Protein AF-A0AAE9ZEH0-F1 (afdb_monomer_lite)

Structure (mmCIF, N/CA/C/O backbone):
data_AF-A0AAE9ZEH0-F1
#
_entry.id   AF-A0AAE9ZEH0-F1
#
loop_
_atom_site.group_PDB
_atom_site.id
_atom_site.type_symbol
_atom_site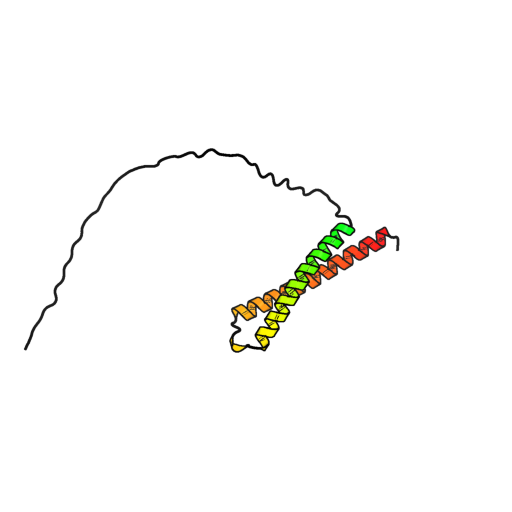.label_atom_id
_atom_site.label_alt_id
_atom_site.label_comp_id
_atom_site.label_asym_id
_atom_site.label_entity_id
_atom_site.label_seq_id
_atom_site.pdbx_PDB_ins_code
_atom_site.Cartn_x
_atom_site.Cartn_y
_atom_site.Cartn_z
_atom_site.occupancy
_atom_site.B_iso_or_equiv
_atom_site.auth_seq_id
_atom_site.auth_comp_id
_atom_site.auth_asym_id
_atom_site.auth_atom_id
_atom_site.pdbx_PDB_model_num
ATOM 1 N N . MET A 1 1 ? 30.601 33.743 -71.591 1.00 49.69 1 MET A N 1
ATOM 2 C CA . MET A 1 1 ? 30.022 35.067 -71.300 1.00 49.69 1 MET A CA 1
ATOM 3 C C . MET A 1 1 ? 28.520 34.891 -71.263 1.00 49.69 1 MET A C 1
ATOM 5 O O . MET A 1 1 ? 27.966 34.546 -72.295 1.00 49.69 1 MET A O 1
ATOM 9 N N . SER A 1 2 ? 27.928 35.060 -70.084 1.00 52.84 2 SER A N 1
ATOM 10 C CA . SER A 1 2 ? 26.494 35.261 -69.839 1.00 52.84 2 SER A CA 1
ATOM 11 C C . SER A 1 2 ? 26.410 36.121 -68.577 1.00 52.84 2 SER A C 1
ATOM 13 O O . SER A 1 2 ? 27.285 36.003 -67.717 1.00 52.84 2 SER A O 1
ATOM 15 N N . GLU A 1 3 ? 25.439 37.023 -68.502 1.00 53.56 3 GLU A N 1
ATOM 16 C CA . GLU A 1 3 ? 25.495 38.184 -67.603 1.00 53.56 3 GLU A CA 1
ATOM 17 C C . GLU A 1 3 ? 24.408 38.156 -66.509 1.00 53.56 3 GLU A C 1
ATOM 19 O O . GLU A 1 3 ? 23.745 37.145 -66.287 1.00 53.56 3 GLU A O 1
ATOM 24 N N . HIS A 1 4 ? 24.292 39.273 -65.785 1.00 49.81 4 HIS A N 1
ATOM 25 C CA . HIS A 1 4 ? 23.219 39.631 -64.846 1.00 49.81 4 HIS A CA 1
ATOM 26 C C . HIS A 1 4 ? 21.796 39.459 -65.450 1.00 49.81 4 HIS A C 1
ATOM 28 O O . HIS A 1 4 ? 21.651 39.337 -66.662 1.00 49.81 4 HIS A O 1
ATOM 34 N N . ASN A 1 5 ? 20.689 39.462 -64.692 1.00 54.69 5 ASN A N 1
ATOM 35 C CA . ASN A 1 5 ? 20.393 40.139 -63.413 1.00 54.69 5 ASN A CA 1
ATOM 36 C C . ASN A 1 5 ? 19.261 39.399 -62.635 1.00 54.69 5 ASN A C 1
ATOM 38 O O . ASN A 1 5 ? 18.647 38.500 -63.210 1.00 54.69 5 ASN A O 1
ATOM 42 N N . PRO A 1 6 ? 18.930 39.763 -61.376 1.00 62.44 6 PRO A N 1
ATOM 43 C CA . PRO A 1 6 ? 17.749 39.258 -60.666 1.00 62.44 6 PRO A CA 1
ATOM 44 C C . PRO A 1 6 ? 16.491 40.118 -60.921 1.00 62.44 6 PRO A C 1
ATOM 46 O O . PRO A 1 6 ? 16.609 41.288 -61.289 1.00 62.44 6 PRO A O 1
ATOM 49 N N . SER A 1 7 ? 15.302 39.569 -60.632 1.00 52.09 7 SER A N 1
ATOM 50 C CA . SER A 1 7 ? 14.017 40.297 -60.637 1.00 52.09 7 SER A CA 1
ATOM 51 C C . SER A 1 7 ? 13.370 40.351 -59.242 1.00 52.09 7 SER A C 1
ATOM 53 O O . SER A 1 7 ? 13.323 39.319 -58.570 1.00 52.09 7 SER A O 1
ATOM 55 N N . PRO A 1 8 ? 12.842 41.517 -58.821 1.00 64.19 8 PRO A N 1
ATOM 56 C CA . PRO A 1 8 ? 11.928 41.677 -57.688 1.00 64.19 8 PRO A CA 1
ATOM 57 C C . PRO A 1 8 ? 10.494 42.060 -58.123 1.00 64.19 8 PRO A C 1
ATOM 59 O O . PRO A 1 8 ? 10.331 42.762 -59.111 1.00 64.19 8 PRO A O 1
ATOM 62 N N . GLU A 1 9 ? 9.490 41.693 -57.322 1.00 49.34 9 GLU A N 1
ATOM 63 C CA . GLU A 1 9 ? 8.081 42.162 -57.309 1.00 49.34 9 GLU A CA 1
ATOM 64 C C . GLU A 1 9 ? 7.490 41.599 -55.983 1.00 49.34 9 GLU A C 1
ATOM 66 O O . GLU A 1 9 ? 7.746 40.430 -55.696 1.00 49.34 9 GLU A O 1
ATOM 71 N N . ASN A 1 10 ? 6.896 42.289 -54.991 1.00 44.78 10 ASN A N 1
ATOM 72 C CA . ASN A 1 10 ? 6.164 43.560 -54.782 1.00 44.78 10 ASN A CA 1
ATOM 73 C C . ASN A 1 10 ? 4.611 43.433 -54.760 1.00 44.78 10 ASN A C 1
ATOM 75 O O . ASN A 1 10 ? 4.077 42.389 -55.106 1.00 44.78 10 ASN A O 1
ATOM 79 N N . GLU A 1 11 ? 3.934 44.483 -54.252 1.00 43.47 11 GLU A N 1
ATOM 80 C CA . GLU A 1 11 ? 2.489 44.570 -53.887 1.00 43.47 11 GLU A CA 1
ATOM 81 C C . GLU A 1 11 ? 2.090 43.725 -52.635 1.00 43.47 11 GLU A C 1
ATOM 83 O O . GLU A 1 11 ? 2.562 42.607 -52.466 1.00 43.47 11 GLU A O 1
ATOM 88 N N . ALA A 1 12 ? 1.378 44.179 -51.581 1.00 46.00 12 ALA A N 1
ATOM 89 C CA . ALA A 1 12 ? 0.349 45.220 -51.336 1.00 46.00 12 ALA A CA 1
ATOM 90 C C . ALA A 1 12 ? -1.042 44.853 -51.915 1.00 46.00 12 ALA A C 1
ATOM 92 O O . ALA A 1 12 ? -1.132 44.469 -53.067 1.00 46.00 12 ALA A O 1
ATOM 93 N N . THR A 1 13 ? -2.183 44.926 -51.208 1.00 41.38 13 THR A N 1
ATOM 94 C CA . THR A 1 13 ? -2.821 46.122 -50.602 1.00 41.38 13 THR A CA 1
ATOM 95 C C . THR A 1 13 ? -4.102 45.723 -49.813 1.00 41.38 13 THR A C 1
ATOM 97 O O . THR A 1 13 ? -4.693 44.698 -50.135 1.00 41.38 13 THR A O 1
ATOM 100 N N . GLY A 1 14 ? -4.586 46.559 -48.872 1.00 43.91 14 GLY A N 1
ATOM 101 C CA . GLY A 1 14 ? -5.924 46.466 -48.225 1.00 43.91 14 GLY A CA 1
ATOM 102 C C . GLY A 1 14 ? -5.920 45.720 -46.878 1.00 43.91 14 GLY A C 1
ATOM 103 O O . GLY A 1 14 ? -5.439 44.597 -46.819 1.00 43.91 14 GLY A O 1
ATOM 104 N N . ASP A 1 15 ? -6.335 46.241 -45.714 1.00 37.25 15 ASP A N 1
ATOM 105 C CA . ASP A 1 15 ? -7.124 47.423 -45.287 1.00 37.25 15 ASP A CA 1
ATOM 106 C C . ASP A 1 15 ? -8.666 47.316 -45.385 1.00 37.25 15 ASP A C 1
ATOM 108 O O . ASP A 1 15 ? -9.194 47.367 -46.486 1.00 37.25 15 ASP A O 1
ATOM 112 N N . LYS A 1 16 ? -9.319 47.257 -44.199 1.00 45.34 16 LYS A N 1
ATOM 113 C CA . LYS A 1 16 ? -10.711 47.634 -43.801 1.00 45.34 16 LYS A CA 1
ATOM 114 C C . LYS A 1 16 ? -11.924 47.114 -44.624 1.00 45.34 16 LYS A C 1
ATOM 116 O O . LYS A 1 16 ? -11.903 47.132 -45.844 1.00 45.34 16 LYS A O 1
ATOM 121 N N . THR A 1 17 ? -13.067 46.720 -44.040 1.00 39.03 17 THR A N 1
ATOM 122 C CA . THR A 1 17 ? -13.501 46.561 -42.621 1.00 39.03 17 THR A CA 1
ATOM 123 C C . THR A 1 17 ? -14.468 45.332 -42.517 1.00 39.03 17 THR A C 1
ATOM 125 O O . THR A 1 17 ? -14.092 44.321 -43.101 1.00 39.03 17 THR A O 1
ATOM 128 N N . ASP A 1 18 ? -15.636 45.195 -41.854 1.00 36.75 18 ASP A N 1
ATOM 129 C CA . ASP A 1 18 ? -16.553 46.068 -41.081 1.00 36.75 18 ASP A CA 1
ATOM 130 C C . ASP A 1 18 ? -17.495 45.275 -40.134 1.00 36.75 18 ASP A C 1
ATOM 132 O O . ASP A 1 18 ? -17.389 44.054 -40.029 1.00 36.75 18 ASP A O 1
ATOM 136 N N . GLU A 1 19 ? -18.370 45.974 -39.401 1.00 48.00 19 GLU A N 1
ATOM 137 C CA . GLU A 1 19 ? -19.285 45.438 -38.369 1.00 48.00 19 GLU A CA 1
ATOM 138 C C . GLU A 1 19 ? -20.317 44.388 -38.854 1.00 48.00 19 GLU A C 1
ATOM 140 O O . GLU A 1 19 ? -20.996 44.603 -39.856 1.00 48.00 19 GLU A O 1
ATOM 145 N N . THR A 1 20 ? -20.515 43.302 -38.082 1.00 43.75 20 THR A N 1
ATOM 146 C CA . THR A 1 20 ? -21.794 42.624 -37.687 1.00 43.75 20 THR A CA 1
ATOM 147 C C . THR A 1 20 ? -21.505 41.201 -37.162 1.00 43.75 20 THR A C 1
ATOM 149 O O . THR A 1 20 ? -20.553 40.571 -37.603 1.00 43.75 20 THR A O 1
ATOM 152 N N . SER A 1 21 ? -22.252 40.596 -36.229 1.00 42.72 21 SER A N 1
ATOM 153 C CA . SER A 1 21 ? -23.301 41.075 -35.310 1.00 42.72 21 SER A CA 1
ATOM 154 C C . SER A 1 21 ? -23.250 40.225 -34.025 1.00 42.72 21 SER A C 1
ATOM 156 O O . SER A 1 21 ? -22.906 39.045 -34.090 1.00 42.72 21 SER A O 1
ATOM 158 N N . CYS A 1 22 ? -23.623 40.779 -32.867 1.00 39.38 22 CYS A N 1
ATOM 159 C CA . CYS A 1 22 ? -23.796 39.993 -31.639 1.00 39.38 22 CYS A CA 1
ATOM 160 C C . CYS A 1 22 ? -25.193 39.356 -31.609 1.00 39.38 22 CYS A C 1
ATOM 162 O O . CYS A 1 22 ? -26.131 39.957 -31.084 1.00 39.38 22 CYS A O 1
ATOM 164 N N . GLU A 1 23 ? -25.343 38.143 -32.145 1.00 42.09 23 GLU A N 1
ATOM 165 C CA . GLU A 1 23 ? -26.590 37.385 -31.989 1.00 42.09 23 GLU A CA 1
ATOM 166 C C . GLU A 1 23 ? -26.655 36.701 -30.617 1.00 42.09 23 GLU A C 1
ATOM 168 O O . GLU A 1 23 ? -26.019 35.684 -30.346 1.00 42.09 23 GLU A O 1
ATOM 173 N N . HIS A 1 24 ? -27.444 37.316 -29.741 1.00 43.78 24 HIS A N 1
ATOM 174 C CA . HIS A 1 24 ? -27.856 36.796 -28.446 1.00 43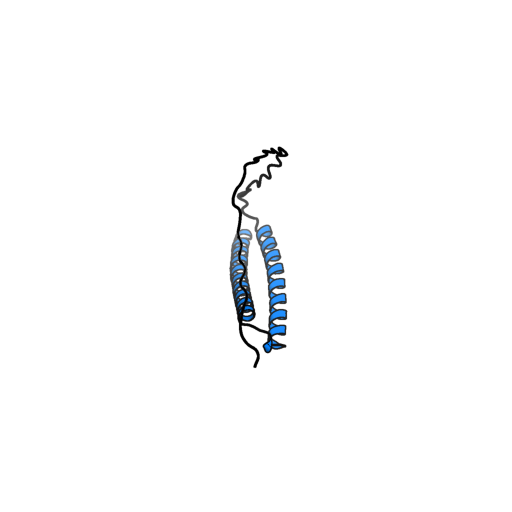.78 24 HIS A CA 1
ATOM 175 C C . HIS A 1 24 ? -28.849 35.641 -28.642 1.00 43.78 24 HIS A C 1
ATOM 177 O O . HIS A 1 24 ? -29.978 35.869 -29.076 1.00 43.78 24 HIS A O 1
ATOM 183 N N . MET A 1 25 ? -28.449 34.415 -28.300 1.00 44.25 25 MET A N 1
ATOM 184 C CA . MET A 1 25 ? -29.376 33.298 -28.111 1.00 44.25 25 MET A CA 1
ATOM 185 C C . MET A 1 25 ? -29.318 32.819 -26.664 1.00 44.25 25 MET A C 1
ATOM 187 O O . MET A 1 25 ? -28.400 32.104 -26.265 1.00 44.25 25 MET A O 1
ATOM 191 N N . GLU A 1 26 ? -30.329 33.210 -25.892 1.00 50.47 26 GLU A N 1
ATOM 192 C CA . GLU A 1 26 ? -30.694 32.524 -24.655 1.00 50.47 26 GLU A CA 1
ATOM 193 C C . GLU A 1 26 ? -31.079 31.077 -24.981 1.00 50.47 26 GLU A C 1
ATOM 195 O O . GLU A 1 26 ? -31.889 30.830 -25.878 1.00 50.47 26 GLU A O 1
ATOM 200 N N . LEU A 1 27 ? -30.531 30.119 -24.232 1.00 45.56 27 LEU A N 1
ATOM 201 C CA . LEU A 1 27 ? -31.008 28.738 -24.240 1.00 45.56 27 LEU A CA 1
ATOM 202 C C . LEU A 1 27 ? -31.336 28.300 -22.809 1.00 45.56 27 LEU A C 1
ATOM 204 O O . LEU A 1 27 ? -30.587 27.581 -22.153 1.00 45.56 27 LEU A O 1
ATOM 208 N N . GLU A 1 28 ? -32.479 28.787 -22.332 1.00 52.06 28 GLU A N 1
ATOM 209 C CA . GLU A 1 28 ? -33.108 28.400 -21.068 1.00 52.06 28 GLU A CA 1
ATOM 210 C C . GLU A 1 28 ? -33.587 26.935 -21.122 1.00 52.06 28 GLU A C 1
ATOM 212 O O . GLU A 1 28 ? -34.647 26.656 -21.682 1.00 52.06 28 GLU A O 1
ATOM 217 N N . ALA A 1 29 ? -32.812 26.000 -20.556 1.00 43.66 29 ALA A N 1
ATOM 218 C CA . ALA A 1 29 ? -33.253 24.676 -20.082 1.00 43.66 29 ALA A CA 1
ATOM 219 C C . ALA A 1 29 ? -32.063 23.896 -19.478 1.00 43.66 29 ALA A C 1
ATOM 221 O O . ALA A 1 29 ? -31.031 23.773 -20.128 1.00 43.66 29 ALA A O 1
ATOM 222 N N . SER A 1 30 ? -32.145 23.269 -18.302 1.00 48.22 30 SER A N 1
ATOM 223 C CA . SER A 1 30 ? -33.147 23.355 -17.225 1.00 48.22 30 SER A CA 1
ATOM 224 C C . SER A 1 30 ? -32.452 23.121 -15.879 1.00 48.22 30 SER A C 1
ATOM 226 O O . SER A 1 30 ? -31.373 22.533 -15.835 1.00 48.22 30 SER A O 1
ATOM 228 N N . THR A 1 31 ? -33.090 23.538 -14.787 1.00 52.59 31 THR A N 1
ATOM 229 C CA . THR A 1 31 ? -32.688 23.196 -13.417 1.00 52.59 31 THR A CA 1
ATOM 230 C C . THR A 1 31 ? -32.802 21.691 -13.168 1.00 52.59 31 THR A C 1
ATOM 232 O O . THR A 1 31 ? -33.902 21.173 -12.969 1.00 52.59 31 THR A O 1
ATOM 235 N N . GLU A 1 32 ? -31.666 21.005 -13.120 1.00 51.50 32 GLU A N 1
ATOM 236 C CA . GLU A 1 32 ? -31.460 19.935 -12.147 1.00 51.50 32 GLU A CA 1
ATOM 237 C C . GLU A 1 32 ? -30.404 20.448 -11.171 1.00 51.50 32 GLU A C 1
ATOM 239 O O . GLU A 1 32 ? -29.201 20.389 -11.436 1.00 51.50 32 GLU A O 1
ATOM 244 N N . ASP A 1 33 ? -30.872 21.035 -10.069 1.00 42.66 33 ASP A N 1
ATOM 245 C CA . ASP A 1 33 ? -30.030 21.391 -8.937 1.00 42.66 33 ASP A CA 1
ATOM 246 C C . ASP A 1 33 ? -29.449 20.095 -8.367 1.00 42.66 33 ASP A C 1
ATOM 248 O O . ASP A 1 33 ? -30.100 19.376 -7.609 1.00 42.66 33 ASP A O 1
ATOM 252 N N . PHE A 1 34 ? -28.220 19.763 -8.773 1.00 44.09 34 PHE A N 1
ATOM 253 C CA . PHE A 1 34 ? -27.451 18.708 -8.129 1.00 44.09 34 PHE A CA 1
ATOM 254 C C . PHE A 1 34 ? -26.991 19.232 -6.771 1.00 44.09 34 PHE A C 1
ATOM 256 O O . PHE A 1 34 ? -25.847 19.657 -6.593 1.00 44.09 34 PHE A O 1
ATOM 263 N N . GLU A 1 35 ? -27.928 19.228 -5.826 1.00 48.66 35 GLU A N 1
ATOM 264 C CA . GLU A 1 35 ? -27.658 19.328 -4.406 1.00 48.66 35 GLU A CA 1
ATOM 265 C C . GLU A 1 35 ? -26.730 18.164 -4.043 1.00 48.66 35 GLU A C 1
ATOM 267 O O . GLU A 1 35 ? -27.157 17.063 -3.697 1.00 48.66 35 GLU A O 1
ATOM 272 N N . THR A 1 36 ? -25.420 18.421 -4.093 1.00 49.12 36 THR A N 1
ATOM 273 C CA . THR A 1 36 ? -24.518 17.829 -3.112 1.00 49.12 36 THR A CA 1
ATOM 274 C C . THR A 1 36 ? -24.982 18.347 -1.759 1.00 49.12 36 THR A C 1
ATOM 276 O O . THR A 1 36 ? -24.471 19.355 -1.264 1.00 49.12 36 THR A O 1
ATOM 279 N N . GLU A 1 37 ? -25.998 17.686 -1.199 1.00 47.59 37 GLU A N 1
ATOM 280 C CA . GLU A 1 37 ? -26.228 17.686 0.234 1.00 47.59 37 GLU A CA 1
ATOM 281 C C . GLU A 1 37 ? -24.899 17.249 0.846 1.00 47.59 37 GLU A C 1
ATOM 283 O O . GLU A 1 37 ? -24.519 16.078 0.775 1.00 47.59 37 GLU A O 1
ATOM 288 N N . ASP A 1 38 ? -24.149 18.224 1.358 1.00 47.12 38 ASP A N 1
ATOM 289 C CA . ASP A 1 38 ? -22.898 17.995 2.063 1.00 47.12 38 ASP A CA 1
ATOM 290 C C . ASP A 1 38 ? -23.259 17.419 3.430 1.00 47.12 38 ASP A C 1
ATOM 292 O O . ASP A 1 38 ? -23.281 18.097 4.459 1.00 47.12 38 ASP A O 1
ATOM 296 N N . LEU A 1 39 ? -23.667 16.150 3.398 1.00 52.50 39 LEU A N 1
ATOM 297 C CA . LEU A 1 39 ? -23.953 15.329 4.555 1.00 52.50 39 LEU A CA 1
ATOM 298 C C . LEU A 1 39 ? -22.621 14.946 5.209 1.00 52.50 39 LEU A C 1
ATOM 300 O O . LEU A 1 39 ? -22.312 13.765 5.373 1.00 52.50 39 LEU A O 1
ATOM 304 N N . GLU A 1 40 ? -21.902 15.959 5.706 1.00 50.75 40 GLU A N 1
ATOM 305 C CA . GLU A 1 40 ? -21.150 15.870 6.962 1.00 50.75 40 GLU A CA 1
ATOM 306 C C . GLU A 1 40 ? -22.149 15.629 8.113 1.00 50.75 40 GLU A C 1
ATOM 308 O O . GLU A 1 40 ? -22.290 16.399 9.065 1.00 50.75 40 GLU A O 1
ATOM 313 N N . ALA A 1 41 ? -22.893 14.527 8.001 1.00 45.09 41 ALA A N 1
ATOM 314 C CA . ALA A 1 41 ? -23.532 13.897 9.126 1.00 45.09 41 ALA A CA 1
ATOM 315 C C . ALA A 1 41 ? -22.417 13.516 10.099 1.00 45.09 41 ALA A C 1
ATOM 317 O O . ALA A 1 41 ? -21.419 12.908 9.708 1.00 45.09 41 ALA A O 1
ATOM 318 N N . ASP A 1 42 ? -22.615 13.870 11.367 1.00 48.53 42 ASP A N 1
ATOM 319 C CA . ASP A 1 42 ? -21.769 13.510 12.506 1.00 48.53 42 ASP A CA 1
ATOM 320 C C . ASP A 1 42 ? -21.908 12.003 12.810 1.00 48.53 42 ASP A C 1
ATOM 322 O O . ASP A 1 42 ? -22.305 11.578 13.897 1.00 48.53 42 ASP A O 1
ATOM 326 N N . GLU A 1 43 ? -21.659 11.167 11.798 1.00 51.97 43 GLU A N 1
ATOM 327 C CA . GLU A 1 43 ? -21.467 9.742 11.975 1.00 51.97 43 GLU A CA 1
ATOM 328 C C . GLU A 1 43 ? -20.129 9.549 12.684 1.00 51.97 43 GLU A C 1
ATOM 330 O O . GLU A 1 43 ? -19.058 9.532 12.074 1.00 51.97 43 GLU A O 1
ATOM 335 N N . GLU A 1 44 ? -20.209 9.320 13.995 1.00 55.38 44 GLU A N 1
ATOM 336 C CA . GLU A 1 44 ? -19.243 8.500 14.718 1.00 55.38 44 GLU A CA 1
ATOM 337 C C . GLU A 1 44 ? -19.211 7.123 14.029 1.00 55.38 44 GLU A C 1
ATOM 339 O O . GLU A 1 44 ? -19.932 6.196 14.412 1.00 55.38 44 GLU A O 1
ATOM 344 N N . THR A 1 45 ? -18.447 7.025 12.933 1.00 63.66 45 THR A N 1
ATOM 345 C CA . THR A 1 45 ? -18.497 5.890 12.010 1.00 63.66 45 THR A CA 1
ATOM 346 C C . THR A 1 45 ? -18.244 4.624 12.798 1.00 63.66 45 THR A C 1
ATOM 348 O O . THR A 1 45 ? -17.165 4.446 13.365 1.00 63.66 45 THR A O 1
ATOM 351 N N . SER A 1 46 ? -19.260 3.761 12.869 1.00 86.56 46 SER A N 1
ATOM 352 C CA . SER A 1 46 ? -19.191 2.581 13.729 1.00 86.56 46 SER A CA 1
ATOM 353 C C . SER A 1 46 ? -17.926 1.774 13.429 1.00 86.56 46 SER A C 1
ATOM 355 O O . SER A 1 46 ? -17.487 1.707 12.280 1.00 86.56 46 SER A O 1
ATOM 357 N N . LEU A 1 47 ? -17.354 1.127 14.446 1.00 88.94 47 LEU A N 1
ATOM 358 C CA . LEU A 1 47 ? -16.085 0.399 14.328 1.00 88.94 47 LEU A CA 1
ATOM 359 C C . LEU A 1 47 ? -16.055 -0.569 13.122 1.00 88.94 47 LEU A C 1
ATOM 361 O O . LEU A 1 47 ? -15.020 -0.744 12.483 1.00 88.94 47 LEU A O 1
ATOM 365 N N . GLY A 1 48 ? -17.206 -1.156 12.769 1.00 89.62 48 GLY A N 1
ATOM 366 C CA . GLY A 1 48 ? -17.370 -1.992 11.578 1.00 89.62 48 GLY A CA 1
ATOM 367 C C . GLY A 1 48 ? -17.260 -1.239 10.244 1.00 89.62 48 GLY A C 1
ATOM 368 O O . GLY A 1 48 ? -16.671 -1.775 9.311 1.00 89.62 48 GLY A O 1
ATOM 369 N N . HIS A 1 49 ? -17.765 -0.006 10.143 1.00 92.31 49 HIS A N 1
ATOM 370 C CA . HIS A 1 49 ? -17.627 0.831 8.943 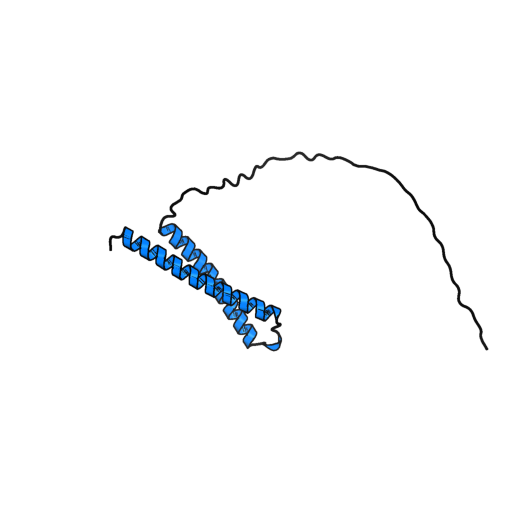1.00 92.31 49 HIS A CA 1
ATOM 371 C C . HIS A 1 49 ? -16.166 1.233 8.699 1.00 92.31 49 HIS A C 1
ATOM 373 O O . HIS A 1 49 ? -15.668 1.105 7.582 1.00 92.31 49 HIS A O 1
ATOM 379 N N . GLU A 1 50 ? -15.439 1.617 9.753 1.00 93.62 50 GLU A N 1
ATOM 380 C CA . GLU A 1 50 ? -14.000 1.902 9.646 1.00 93.62 50 GLU A CA 1
ATOM 381 C C . GLU A 1 50 ? -13.190 0.674 9.221 1.00 93.62 50 GLU A C 1
ATOM 383 O O . GLU A 1 50 ? -12.264 0.801 8.421 1.00 93.62 50 GLU A O 1
ATOM 388 N N . VAL A 1 51 ? -13.548 -0.519 9.711 1.00 94.94 51 VAL A N 1
ATOM 389 C CA . VAL A 1 51 ? -12.929 -1.784 9.281 1.00 94.94 51 VAL A CA 1
ATOM 390 C C . VAL A 1 51 ? -13.242 -2.101 7.815 1.00 94.94 51 VAL A C 1
ATOM 392 O O . VAL A 1 51 ? -12.342 -2.546 7.106 1.00 94.94 51 VAL A O 1
ATOM 395 N N . LEU A 1 52 ? -14.460 -1.839 7.329 1.00 95.69 52 LEU A N 1
ATOM 396 C CA . LEU A 1 52 ? -14.804 -2.015 5.911 1.00 95.69 52 LEU A CA 1
ATOM 397 C C . LEU A 1 52 ? -13.983 -1.074 5.016 1.00 95.69 52 LEU A C 1
ATOM 399 O O . LEU A 1 52 ? -13.274 -1.550 4.133 1.00 95.69 52 LEU A O 1
ATOM 403 N N . HIS A 1 53 ? -13.962 0.229 5.313 1.00 95.38 53 HIS A N 1
ATOM 404 C CA . HIS A 1 53 ? -13.163 1.197 4.550 1.00 95.38 53 HIS A CA 1
ATOM 405 C C . HIS A 1 53 ? -11.652 0.888 4.623 1.00 95.38 53 HIS A C 1
ATOM 407 O O . HIS A 1 53 ? -10.917 1.101 3.657 1.00 95.38 53 HIS A O 1
ATOM 413 N N . LEU A 1 54 ? -11.161 0.356 5.749 1.00 96.69 54 LEU A N 1
ATOM 414 C CA . LEU A 1 54 ? -9.783 -0.127 5.874 1.00 96.69 54 LEU A CA 1
ATOM 415 C C . LEU A 1 54 ? -9.505 -1.325 4.947 1.00 96.69 54 LEU A C 1
ATOM 417 O O . LEU A 1 54 ? -8.426 -1.398 4.360 1.00 96.69 54 LEU A O 1
ATOM 421 N N . CYS A 1 55 ? -10.457 -2.252 4.799 1.00 97.12 55 CYS A N 1
ATOM 422 C CA . CYS A 1 55 ? -10.352 -3.376 3.867 1.00 97.12 55 CYS A CA 1
ATOM 423 C C . CYS A 1 55 ? -10.373 -2.922 2.399 1.00 97.12 55 CYS A C 1
ATOM 425 O O . CYS A 1 55 ? -9.553 -3.409 1.620 1.00 97.12 55 CYS A O 1
ATOM 427 N N . ASP A 1 56 ? -11.238 -1.975 2.035 1.00 97.38 56 ASP A N 1
ATOM 428 C CA . ASP A 1 56 ? -11.319 -1.436 0.669 1.00 97.38 56 ASP A CA 1
ATOM 429 C C . ASP A 1 56 ? -10.044 -0.660 0.288 1.00 97.38 56 ASP A C 1
ATOM 431 O O . ASP A 1 56 ? -9.481 -0.851 -0.796 1.00 97.38 56 ASP A O 1
ATOM 435 N N . ASP A 1 57 ? -9.507 0.143 1.214 1.00 97.31 57 ASP A N 1
ATOM 436 C CA . ASP A 1 57 ? -8.194 0.776 1.053 1.00 97.31 57 ASP A CA 1
ATOM 437 C C . ASP A 1 57 ? -7.074 -0.258 0.892 1.00 97.31 57 ASP A C 1
ATOM 439 O O . ASP A 1 57 ? -6.192 -0.089 0.046 1.00 97.31 57 ASP A O 1
ATOM 443 N N . PHE A 1 58 ? -7.091 -1.326 1.696 1.00 97.81 58 PHE A N 1
ATOM 444 C CA . PHE A 1 58 ? -6.071 -2.372 1.657 1.00 97.81 58 PHE A CA 1
ATOM 445 C C . PHE A 1 58 ? -6.117 -3.188 0.356 1.00 97.81 58 PHE A C 1
ATOM 447 O O . PHE A 1 58 ? -5.064 -3.582 -0.155 1.00 97.81 58 PHE A O 1
ATOM 454 N N . ALA A 1 59 ? -7.304 -3.397 -0.221 1.00 97.75 59 ALA A N 1
ATOM 455 C CA . ALA A 1 59 ? -7.458 -4.000 -1.543 1.00 97.75 59 ALA A CA 1
ATOM 456 C C . ALA A 1 59 ? -6.785 -3.132 -2.620 1.00 97.75 59 ALA A C 1
ATOM 458 O O . ALA A 1 59 ? -5.872 -3.603 -3.300 1.00 97.75 59 ALA A O 1
ATOM 459 N N . ARG A 1 60 ? -7.119 -1.834 -2.682 1.00 96.81 60 ARG A N 1
ATOM 460 C CA . ARG A 1 60 ? -6.472 -0.866 -3.591 1.00 96.81 60 ARG A CA 1
ATOM 461 C C . ARG A 1 60 ? -4.950 -0.818 -3.412 1.00 96.81 60 ARG A C 1
ATOM 463 O O . ARG A 1 60 ? -4.207 -0.848 -4.388 1.00 96.81 60 ARG A O 1
ATOM 470 N N . PHE A 1 61 ? -4.474 -0.774 -2.170 1.00 97.50 61 PHE A N 1
ATOM 471 C CA . PHE A 1 61 ? -3.043 -0.801 -1.857 1.00 97.50 61 PHE A CA 1
ATOM 472 C C . PHE A 1 61 ? -2.356 -2.090 -2.342 1.00 97.50 61 PHE A C 1
ATOM 474 O O . PHE A 1 61 ? -1.201 -2.048 -2.770 1.00 97.50 61 PHE A O 1
ATOM 481 N N . SER A 1 62 ? -3.056 -3.226 -2.310 1.00 97.50 62 SER A N 1
ATOM 482 C CA . SER A 1 62 ? -2.539 -4.507 -2.805 1.00 97.50 62 SER A CA 1
ATOM 483 C C . SER A 1 62 ? -2.373 -4.506 -4.330 1.00 97.50 62 SER A C 1
ATOM 485 O O . SER A 1 62 ? -1.348 -4.982 -4.822 1.00 97.50 62 SER A O 1
ATOM 487 N N . ASP A 1 63 ? -3.309 -3.901 -5.068 1.00 97.31 63 ASP A N 1
ATOM 488 C CA . ASP A 1 63 ? -3.199 -3.711 -6.522 1.00 97.31 63 ASP A CA 1
ATOM 489 C C . ASP A 1 63 ? -2.051 -2.750 -6.887 1.00 97.31 63 ASP A C 1
ATOM 491 O O . ASP A 1 63 ? -1.254 -3.032 -7.786 1.00 97.31 63 ASP A O 1
ATOM 495 N N . GLU A 1 64 ? -1.899 -1.644 -6.148 1.00 95.56 64 GLU A N 1
ATOM 496 C CA . GLU A 1 64 ? -0.778 -0.705 -6.319 1.00 95.56 64 GLU A CA 1
ATOM 497 C C . GLU A 1 64 ? 0.585 -1.368 -6.022 1.00 95.56 64 GLU A C 1
ATOM 499 O O . GLU A 1 64 ? 1.572 -1.103 -6.718 1.00 95.56 64 GLU A O 1
ATOM 504 N N . CYS A 1 65 ? 0.645 -2.277 -5.040 1.00 96.81 65 CYS A N 1
ATOM 505 C CA . CYS A 1 65 ? 1.823 -3.106 -4.773 1.00 96.81 65 CYS A CA 1
ATOM 506 C C . CYS A 1 65 ? 2.123 -4.078 -5.922 1.00 96.81 65 CYS A C 1
ATOM 508 O O . CYS A 1 65 ? 3.277 -4.173 -6.343 1.00 96.81 65 CYS A O 1
ATOM 510 N N . ALA A 1 66 ? 1.110 -4.779 -6.444 1.00 97.06 66 ALA A N 1
ATOM 511 C CA . ALA A 1 66 ? 1.273 -5.727 -7.546 1.00 97.06 66 ALA A CA 1
ATOM 512 C C . ALA A 1 66 ? 1.809 -5.032 -8.810 1.00 97.06 66 ALA A C 1
ATOM 514 O O . ALA A 1 66 ? 2.829 -5.453 -9.359 1.00 97.06 66 ALA A O 1
ATOM 515 N N . PHE A 1 67 ? 1.206 -3.900 -9.190 1.00 94.62 67 PHE A N 1
ATOM 516 C CA . PHE A 1 67 ? 1.686 -3.059 -10.290 1.00 94.62 67 PHE A CA 1
ATOM 517 C C . PHE A 1 67 ? 3.154 -2.641 -10.110 1.00 94.62 67 PHE A C 1
ATOM 519 O O . PHE A 1 67 ? 3.937 -2.690 -11.061 1.00 94.62 67 PHE A O 1
ATOM 526 N N . LEU A 1 68 ? 3.557 -2.238 -8.898 1.00 94.56 68 LEU A N 1
ATOM 527 C CA . LEU A 1 68 ? 4.933 -1.808 -8.658 1.00 94.56 68 LEU A CA 1
ATOM 528 C C . LEU A 1 68 ? 5.930 -2.982 -8.669 1.00 94.56 68 LEU A C 1
ATOM 530 O O . LEU A 1 68 ? 7.068 -2.803 -9.109 1.00 94.56 68 LEU A O 1
ATOM 534 N N . CYS A 1 69 ? 5.518 -4.183 -8.252 1.00 95.44 69 CYS A N 1
ATOM 535 C CA . CYS A 1 69 ? 6.316 -5.401 -8.414 1.00 95.44 69 CYS A CA 1
ATOM 536 C C . CYS A 1 69 ? 6.576 -5.720 -9.894 1.00 95.44 69 CYS A C 1
ATOM 538 O O . CYS A 1 69 ? 7.734 -5.933 -10.263 1.00 95.44 69 CYS A O 1
ATOM 540 N N . ASP A 1 70 ? 5.547 -5.679 -10.744 1.00 94.88 70 ASP A N 1
ATOM 541 C CA . ASP A 1 70 ? 5.692 -5.887 -12.192 1.00 94.88 70 ASP A CA 1
ATOM 542 C C . ASP A 1 70 ? 6.571 -4.803 -12.834 1.00 94.88 70 ASP A C 1
ATOM 544 O O . ASP A 1 70 ? 7.470 -5.098 -13.628 1.00 94.88 70 ASP A O 1
ATOM 548 N N . ALA A 1 71 ? 6.389 -3.541 -12.434 1.00 92.00 71 ALA A N 1
ATOM 549 C CA . ALA A 1 71 ? 7.202 -2.434 -12.924 1.00 92.00 71 ALA A CA 1
ATOM 550 C C . ALA A 1 71 ? 8.687 -2.573 -12.528 1.00 92.00 71 ALA A C 1
ATOM 552 O O . ALA A 1 71 ? 9.568 -2.314 -13.351 1.00 92.00 71 ALA A O 1
ATOM 553 N N . TYR A 1 72 ? 8.998 -3.037 -11.310 1.00 91.50 72 TYR A N 1
ATOM 554 C CA . TYR A 1 72 ? 10.381 -3.337 -10.922 1.00 91.50 72 TYR A CA 1
ATOM 555 C C . TYR A 1 72 ? 10.946 -4.586 -11.619 1.00 91.50 72 TYR A C 1
ATOM 557 O O . TYR A 1 72 ? 12.133 -4.599 -11.953 1.00 91.50 72 TYR A O 1
ATOM 565 N N . ALA A 1 73 ? 10.131 -5.602 -11.913 1.00 93.00 73 ALA A N 1
ATOM 566 C CA . ALA A 1 73 ? 10.559 -6.744 -12.724 1.00 93.00 73 ALA A CA 1
ATOM 567 C C . ALA A 1 73 ? 10.932 -6.318 -14.160 1.00 93.00 73 ALA A C 1
ATOM 569 O O . ALA A 1 73 ? 11.961 -6.755 -14.687 1.00 93.00 73 ALA A O 1
ATOM 570 N N . ALA A 1 74 ? 10.167 -5.402 -14.763 1.00 90.00 74 ALA A N 1
ATOM 571 C CA . ALA A 1 74 ? 10.491 -4.799 -16.056 1.00 90.00 74 ALA A CA 1
ATOM 572 C C . ALA A 1 74 ? 11.797 -3.977 -16.005 1.00 90.00 74 ALA A C 1
ATOM 574 O O . ALA A 1 74 ? 12.662 -4.156 -16.860 1.00 90.00 74 ALA A O 1
ATOM 575 N N . VAL A 1 75 ? 11.994 -3.152 -14.967 1.00 90.38 75 VAL A N 1
ATOM 576 C CA . VAL A 1 75 ? 13.236 -2.377 -14.734 1.00 90.38 75 VAL A CA 1
ATOM 577 C C . VAL A 1 75 ? 14.478 -3.267 -14.660 1.00 90.38 75 VAL A C 1
ATOM 579 O O . VAL A 1 75 ? 15.522 -2.905 -15.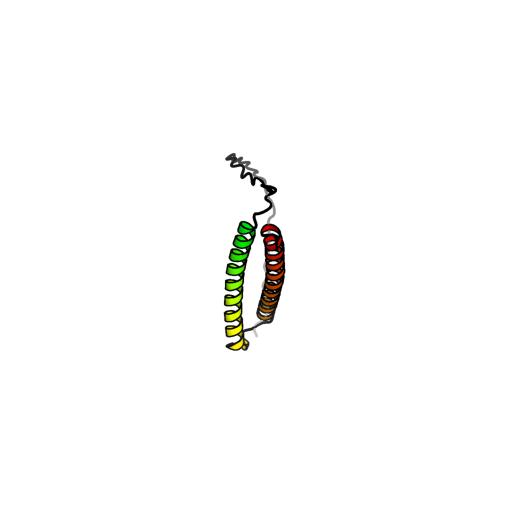198 1.00 90.38 75 VAL A O 1
ATOM 582 N N . VAL A 1 76 ? 14.385 -4.424 -13.998 1.00 89.25 76 VAL A N 1
ATOM 583 C CA . VAL A 1 76 ? 15.500 -5.382 -13.892 1.00 89.25 76 VAL A CA 1
ATOM 584 C C . VAL A 1 76 ? 15.740 -6.126 -15.211 1.00 89.25 76 VAL A C 1
ATOM 586 O O . VAL A 1 76 ? 16.881 -6.473 -15.510 1.00 89.25 76 VAL A O 1
ATOM 589 N N . SER A 1 77 ? 14.691 -6.345 -16.007 1.00 91.62 77 SER A N 1
ATOM 590 C CA . SER A 1 77 ? 14.770 -7.059 -17.289 1.00 91.62 77 SER A CA 1
ATOM 591 C C . SER A 1 77 ? 15.344 -6.191 -18.415 1.00 91.62 77 SER A C 1
ATOM 593 O O . SER A 1 77 ? 16.206 -6.649 -19.163 1.00 91.62 77 SER A O 1
ATOM 595 N N . GLU A 1 78 ? 14.911 -4.930 -18.516 1.00 90.69 78 GLU A N 1
ATOM 596 C CA . GLU A 1 78 ? 15.305 -3.989 -19.578 1.00 90.69 78 GLU A CA 1
ATOM 597 C C . GLU A 1 78 ? 15.770 -2.625 -19.011 1.00 90.69 78 GLU A C 1
ATOM 599 O O . GLU A 1 78 ? 15.195 -1.576 -19.316 1.00 90.69 78 GLU A O 1
ATOM 604 N N . PRO A 1 79 ? 16.853 -2.584 -18.204 1.00 83.69 79 PRO A N 1
ATOM 605 C CA . PRO A 1 79 ? 17.300 -1.362 -17.523 1.00 83.69 79 PRO A CA 1
ATOM 606 C C . PRO A 1 79 ? 17.711 -0.230 -18.479 1.00 83.69 79 PRO A C 1
ATOM 608 O O . PRO A 1 79 ? 17.667 0.939 -18.105 1.00 83.69 79 PRO A O 1
ATOM 611 N N . ALA A 1 80 ? 18.072 -0.551 -19.727 1.00 85.00 80 ALA A N 1
ATOM 612 C CA . ALA A 1 80 ? 18.406 0.431 -20.761 1.00 85.00 80 ALA A CA 1
ATOM 613 C C . ALA A 1 80 ? 17.210 1.301 -21.204 1.00 85.00 80 ALA A C 1
ATOM 615 O O . ALA A 1 80 ? 17.415 2.348 -21.817 1.00 85.00 80 ALA A O 1
ATOM 616 N N . CYS A 1 81 ? 15.976 0.894 -20.891 1.00 77.44 81 CYS A N 1
ATOM 617 C CA . CYS A 1 81 ? 14.750 1.618 -21.236 1.00 77.44 81 CYS A CA 1
ATOM 618 C C . CYS A 1 81 ? 14.254 2.554 -20.114 1.00 77.44 81 CYS A C 1
ATOM 620 O O . CYS A 1 81 ? 13.249 3.246 -20.284 1.00 77.44 81 CYS A O 1
ATOM 622 N N . ILE A 1 82 ? 14.944 2.605 -18.969 1.00 89.00 82 ILE A N 1
ATOM 623 C CA . ILE A 1 82 ? 14.517 3.366 -17.789 1.00 89.00 82 ILE A CA 1
ATOM 624 C C . ILE A 1 82 ? 15.139 4.768 -17.791 1.00 89.00 82 ILE A C 1
ATOM 626 O O . ILE A 1 82 ? 16.239 4.991 -17.290 1.00 89.00 82 ILE A O 1
ATOM 630 N N . GLY A 1 83 ? 14.409 5.735 -18.351 1.00 89.12 83 GLY A N 1
ATOM 631 C CA . GLY A 1 83 ? 14.758 7.157 -18.265 1.00 89.12 83 GLY A CA 1
ATOM 632 C C . GLY A 1 83 ? 14.527 7.760 -16.870 1.00 89.12 83 GLY A C 1
ATOM 633 O O . GLY A 1 83 ? 13.784 7.217 -16.051 1.00 89.12 83 GLY A O 1
ATOM 634 N N . GLU A 1 84 ? 15.115 8.934 -16.619 1.00 91.00 84 GLU A N 1
ATOM 635 C CA . GLU A 1 84 ? 15.053 9.641 -15.324 1.00 91.00 84 GLU A CA 1
ATOM 636 C C . GLU A 1 84 ? 13.617 9.907 -14.843 1.00 91.00 84 GLU A C 1
ATOM 638 O O . GLU A 1 84 ? 13.325 9.781 -13.654 1.00 91.00 84 GLU A O 1
ATOM 643 N N . MET A 1 85 ? 12.695 10.209 -15.764 1.00 90.00 85 MET A N 1
ATOM 644 C CA . MET A 1 85 ? 11.268 10.384 -15.464 1.00 90.00 85 MET A CA 1
ATOM 645 C C . MET A 1 85 ? 10.618 9.086 -14.963 1.00 90.00 85 MET A C 1
ATOM 647 O O . MET A 1 85 ? 9.856 9.115 -13.998 1.00 90.00 85 MET A O 1
ATOM 651 N N . THR A 1 86 ? 10.953 7.942 -15.568 1.00 90.38 86 THR A N 1
ATOM 652 C CA . THR A 1 86 ? 10.457 6.619 -15.156 1.00 90.38 86 THR A CA 1
ATOM 653 C C . THR A 1 86 ? 11.001 6.245 -13.778 1.00 90.38 86 THR A C 1
ATOM 655 O O . THR A 1 86 ? 10.233 5.866 -12.896 1.00 90.38 86 THR A O 1
ATOM 658 N N . ALA A 1 87 ? 12.307 6.429 -13.552 1.00 90.31 87 ALA A N 1
ATOM 659 C CA . ALA A 1 87 ? 12.932 6.203 -12.247 1.00 90.31 87 ALA A CA 1
ATOM 660 C C . ALA A 1 87 ? 12.320 7.100 -11.151 1.00 90.31 87 ALA A C 1
ATOM 662 O O . ALA A 1 87 ? 12.040 6.632 -10.046 1.00 90.31 87 ALA A O 1
ATOM 663 N N . SER A 1 88 ? 12.046 8.367 -11.477 1.00 93.88 88 SER A N 1
ATOM 664 C CA . SER A 1 88 ? 11.399 9.330 -10.575 1.00 93.88 88 SER A CA 1
ATOM 665 C C . SER A 1 88 ? 9.953 8.940 -10.246 1.00 93.88 88 SER A C 1
ATOM 667 O O . SER A 1 88 ? 9.549 9.011 -9.085 1.00 93.88 88 SER A O 1
ATOM 669 N N . GLY A 1 89 ? 9.187 8.465 -11.236 1.00 93.19 89 GLY A N 1
ATOM 670 C CA . GLY A 1 89 ? 7.836 7.932 -11.040 1.00 93.19 89 GLY A CA 1
ATOM 671 C C . GLY A 1 89 ? 7.811 6.721 -10.104 1.00 93.19 89 GLY A C 1
ATOM 672 O O . GLY A 1 89 ? 7.045 6.702 -9.143 1.00 93.19 89 GLY A O 1
ATOM 673 N N . LEU A 1 90 ? 8.705 5.752 -10.318 1.00 92.94 90 LEU A N 1
ATOM 674 C CA . LEU A 1 90 ? 8.849 4.572 -9.456 1.00 92.94 90 LEU A CA 1
ATOM 675 C C . LEU A 1 90 ? 9.260 4.943 -8.023 1.00 92.94 90 LEU A C 1
ATOM 677 O O . LEU A 1 90 ? 8.736 4.378 -7.062 1.00 92.94 90 LEU A O 1
ATOM 681 N N . GLY A 1 91 ? 10.163 5.917 -7.863 1.00 93.62 91 GLY A N 1
ATOM 682 C CA . GLY A 1 91 ? 10.545 6.454 -6.555 1.00 93.62 91 GLY A CA 1
ATOM 683 C C . GLY A 1 91 ? 9.371 7.107 -5.818 1.00 93.62 91 GLY A C 1
ATOM 684 O O . GLY A 1 91 ? 9.179 6.861 -4.625 1.00 93.62 91 GLY A O 1
ATOM 685 N N . LEU A 1 92 ? 8.543 7.878 -6.530 1.00 95.50 92 LEU A N 1
ATOM 686 C CA . LEU A 1 92 ? 7.331 8.487 -5.977 1.00 95.50 92 LEU A CA 1
ATOM 687 C C . LEU A 1 92 ? 6.282 7.435 -5.582 1.00 95.50 92 LEU A C 1
ATOM 689 O O . LEU A 1 92 ? 5.700 7.550 -4.504 1.00 95.50 92 LEU A O 1
ATOM 693 N N . SER A 1 93 ? 6.065 6.398 -6.396 1.00 94.25 93 SER A N 1
ATOM 694 C CA . SER A 1 93 ? 5.151 5.294 -6.061 1.00 94.25 93 SER A CA 1
ATOM 695 C C . SER A 1 93 ? 5.624 4.509 -4.833 1.00 94.25 93 SER A C 1
ATOM 697 O O . SER A 1 93 ? 4.840 4.304 -3.911 1.00 94.25 93 SER A O 1
ATOM 699 N N . SER A 1 94 ? 6.917 4.173 -4.744 1.00 94.69 94 SER A N 1
ATOM 700 C CA . SER A 1 94 ? 7.503 3.569 -3.534 1.00 94.69 94 SER A CA 1
ATOM 701 C C . SER A 1 94 ? 7.323 4.446 -2.286 1.00 94.69 94 SER A C 1
ATOM 703 O O . SER A 1 94 ? 7.030 3.937 -1.203 1.00 94.69 94 SER A O 1
ATOM 705 N N . TYR A 1 95 ? 7.465 5.771 -2.415 1.00 95.94 95 TYR A N 1
ATOM 706 C CA . TYR A 1 95 ? 7.223 6.698 -1.306 1.00 95.94 95 TYR A CA 1
ATOM 707 C C . TYR A 1 95 ? 5.746 6.723 -0.874 1.00 95.94 95 TYR A C 1
ATOM 709 O O . TYR A 1 95 ? 5.469 6.703 0.328 1.00 95.94 95 TYR A O 1
ATOM 717 N N . LYS A 1 96 ? 4.805 6.728 -1.829 1.00 96.69 96 LYS A N 1
ATOM 718 C CA . LYS A 1 96 ? 3.359 6.666 -1.553 1.00 96.69 96 LYS A CA 1
ATOM 719 C C . LYS A 1 96 ? 2.979 5.380 -0.820 1.00 96.69 96 LYS A C 1
ATOM 721 O O . LYS A 1 96 ? 2.433 5.478 0.276 1.00 96.69 96 LYS A O 1
ATOM 726 N N . LEU A 1 97 ? 3.386 4.217 -1.336 1.00 95.88 97 LEU A N 1
ATOM 727 C CA . LEU A 1 97 ? 3.118 2.920 -0.702 1.00 95.88 97 LEU A CA 1
ATOM 728 C C . LEU A 1 97 ? 3.664 2.864 0.726 1.00 95.88 97 LEU A C 1
ATOM 730 O O . LEU A 1 97 ? 2.968 2.417 1.636 1.00 95.88 97 LEU A O 1
ATOM 734 N N . LYS A 1 98 ? 4.870 3.396 0.970 1.00 96.75 98 LYS A N 1
ATOM 735 C CA . LYS A 1 98 ? 5.396 3.516 2.336 1.00 96.75 98 LYS A CA 1
ATOM 736 C C . LYS A 1 98 ? 4.473 4.354 3.234 1.00 96.75 98 LYS A C 1
ATOM 738 O O . LYS A 1 98 ? 4.258 3.987 4.387 1.00 96.75 98 LYS A O 1
ATOM 743 N N . LYS A 1 99 ? 3.926 5.464 2.731 1.00 97.88 99 LYS A N 1
ATOM 744 C CA . LYS A 1 99 ? 2.987 6.307 3.485 1.00 97.88 99 LYS A CA 1
ATOM 745 C C . LYS A 1 99 ? 1.625 5.656 3.710 1.00 97.88 99 LYS A C 1
ATOM 747 O O . LYS A 1 99 ? 1.085 5.823 4.797 1.00 97.88 99 LYS A O 1
ATOM 752 N N . GLN A 1 100 ? 1.129 4.856 2.770 1.00 97.38 100 GLN A N 1
ATOM 753 C CA . GLN A 1 100 ? -0.057 4.021 2.982 1.00 97.38 100 GLN A CA 1
ATOM 754 C C . GLN A 1 100 ? 0.196 2.965 4.075 1.00 97.38 100 GLN A C 1
ATOM 756 O O . GLN A 1 100 ? -0.620 2.831 4.976 1.00 97.38 100 GLN A O 1
ATOM 761 N N . VAL A 1 101 ? 1.354 2.290 4.092 1.00 98.12 101 VAL A N 1
ATOM 762 C CA . VAL A 1 101 ? 1.720 1.351 5.181 1.00 98.12 101 VAL A CA 1
ATOM 763 C C . VAL A 1 101 ? 1.797 2.043 6.548 1.00 98.12 101 VAL A C 1
ATOM 765 O O . VAL A 1 101 ? 1.346 1.476 7.545 1.00 98.12 101 VAL A O 1
ATOM 768 N N . GLU A 1 102 ? 2.344 3.261 6.611 1.00 98.00 102 GLU A N 1
ATOM 769 C CA . GLU A 1 102 ? 2.344 4.069 7.839 1.00 98.00 102 GLU A CA 1
ATOM 770 C C . GLU A 1 102 ? 0.898 4.409 8.283 1.00 98.00 102 GLU A C 1
ATOM 772 O O . GLU A 1 102 ? 0.577 4.222 9.456 1.00 98.00 102 GLU A O 1
ATOM 777 N N . ASP A 1 103 ? 0.006 4.814 7.368 1.00 97.62 103 ASP A N 1
ATOM 778 C CA . ASP A 1 103 ? -1.419 5.091 7.644 1.00 97.62 103 ASP A CA 1
ATOM 779 C C . ASP A 1 103 ? -2.198 3.854 8.131 1.00 97.62 103 ASP A C 1
ATOM 781 O O . ASP A 1 103 ? -2.819 3.893 9.198 1.00 97.62 103 ASP A O 1
ATOM 785 N N . PHE A 1 104 ? -2.101 2.724 7.417 1.00 98.25 104 PHE A N 1
ATOM 786 C CA . PHE A 1 104 ? -2.730 1.460 7.817 1.00 98.25 104 PHE A CA 1
ATOM 787 C C . PHE A 1 104 ? -2.331 1.059 9.237 1.00 98.25 104 PHE A C 1
ATOM 789 O O . PHE A 1 104 ? -3.190 0.662 10.023 1.00 98.25 104 PHE A O 1
ATOM 796 N N . TYR A 1 105 ? -1.050 1.196 9.596 1.00 98.00 105 TYR A N 1
ATOM 797 C CA . TYR A 1 105 ? -0.579 0.885 10.944 1.00 98.00 105 TYR A CA 1
ATOM 798 C C . TYR A 1 105 ? -1.260 1.758 12.011 1.00 98.00 105 TYR A C 1
ATOM 800 O O . TYR A 1 105 ? -1.728 1.230 13.023 1.00 98.00 105 TYR A O 1
ATOM 808 N N . TYR A 1 106 ? -1.371 3.073 11.787 1.00 97.31 106 TYR A N 1
ATOM 809 C CA . TYR A 1 106 ? -2.060 3.972 12.720 1.00 97.31 106 TYR A CA 1
ATOM 810 C C . TYR A 1 106 ? -3.559 3.667 12.829 1.00 97.31 106 TYR A C 1
ATOM 812 O O . TYR A 1 106 ? -4.091 3.624 13.942 1.00 97.31 106 TYR A O 1
ATOM 820 N N . ARG A 1 107 ? -4.237 3.402 11.707 1.00 96.81 107 ARG A N 1
ATOM 821 C CA . ARG A 1 107 ? -5.675 3.086 11.674 1.00 96.81 107 ARG A CA 1
ATOM 822 C C . ARG A 1 107 ? -5.983 1.753 12.355 1.00 96.81 107 ARG A C 1
ATOM 824 O O . ARG A 1 107 ? -6.853 1.712 13.222 1.00 96.81 107 ARG A O 1
ATOM 831 N N . ILE A 1 108 ? -5.214 0.700 12.065 1.00 97.31 108 ILE A N 1
ATOM 832 C CA . ILE A 1 108 ? -5.312 -0.606 12.744 1.00 97.31 108 ILE A CA 1
ATOM 833 C C . ILE A 1 108 ? -5.103 -0.447 14.255 1.00 97.31 108 ILE A C 1
ATOM 835 O O . ILE A 1 108 ? -5.890 -0.976 15.041 1.00 97.31 108 ILE A O 1
ATOM 839 N N . ALA A 1 109 ? -4.084 0.309 14.678 1.00 96.81 109 ALA A N 1
ATOM 840 C CA . ALA A 1 109 ? -3.818 0.547 16.095 1.00 96.81 109 ALA A CA 1
ATOM 841 C C . ALA A 1 109 ? -4.954 1.326 16.790 1.00 96.81 109 ALA A C 1
ATOM 843 O O . ALA A 1 109 ? -5.318 0.986 17.916 1.00 96.81 109 ALA A O 1
ATOM 844 N N . ASN A 1 110 ? -5.545 2.326 16.125 1.00 95.44 110 ASN A N 1
ATOM 845 C CA . ASN A 1 110 ? -6.686 3.087 16.646 1.00 95.44 110 ASN A CA 1
ATOM 846 C C . ASN A 1 110 ? -7.947 2.218 16.791 1.00 95.44 110 ASN A C 1
ATOM 848 O O . ASN A 1 110 ? -8.556 2.195 17.862 1.00 95.44 110 ASN A O 1
ATOM 852 N N . ILE A 1 111 ? -8.302 1.470 15.742 1.00 94.69 111 ILE A N 1
ATOM 853 C CA . ILE A 1 111 ? -9.441 0.540 15.726 1.00 94.69 111 ILE A CA 1
ATOM 854 C C . ILE A 1 111 ? -9.275 -0.504 16.839 1.00 94.69 111 ILE A C 1
ATOM 856 O O . ILE A 1 111 ? -10.172 -0.671 17.661 1.00 94.69 111 ILE A O 1
ATOM 860 N N . HIS A 1 112 ? -8.103 -1.136 16.954 1.00 94.25 112 HIS A N 1
ATOM 861 C CA . HIS A 1 112 ? -7.815 -2.106 18.017 1.00 94.25 112 HIS A CA 1
ATOM 862 C C . HIS A 1 112 ? -7.938 -1.488 19.423 1.00 94.25 112 HIS A C 1
ATOM 864 O O . HIS A 1 112 ? -8.582 -2.060 20.302 1.00 94.25 112 HIS A O 1
ATOM 870 N N . ALA A 1 113 ? -7.370 -0.297 19.641 1.00 94.19 113 ALA A N 1
ATOM 871 C CA . ALA A 1 113 ? -7.413 0.393 20.933 1.00 94.19 113 ALA A CA 1
ATOM 872 C C . ALA A 1 113 ? -8.803 0.948 21.307 1.00 94.19 113 ALA A C 1
ATOM 874 O O . ALA A 1 113 ? -9.039 1.255 22.480 1.00 94.19 113 ALA A O 1
ATOM 875 N N . ARG A 1 114 ? -9.720 1.100 20.344 1.00 93.62 114 ARG A N 1
ATOM 876 C CA . ARG A 1 114 ? -11.148 1.375 20.588 1.00 93.62 114 ARG A CA 1
ATOM 877 C C . ARG A 1 114 ? -11.908 0.090 20.882 1.00 93.62 114 ARG A C 1
ATOM 879 O O . ARG A 1 114 ? -12.544 0.010 21.930 1.00 93.62 114 ARG A O 1
ATOM 886 N N . TRP A 1 115 ? -11.719 -0.945 20.064 1.00 92.12 115 TRP A N 1
ATOM 887 C CA . TRP A 1 115 ? -12.367 -2.243 20.246 1.00 92.12 115 TRP A CA 1
ATOM 888 C C . TRP A 1 115 ? -12.108 -2.834 21.638 1.00 92.12 115 TRP A C 1
ATOM 890 O O . TRP A 1 115 ? -13.044 -3.277 22.298 1.00 92.12 115 TRP A O 1
ATOM 900 N N . GLN A 1 116 ? -10.866 -2.761 22.136 1.00 92.25 116 GLN A N 1
ATOM 901 C CA . GLN A 1 116 ? -10.510 -3.217 23.490 1.00 92.25 116 GLN A CA 1
ATOM 902 C C . GLN A 1 116 ? -11.322 -2.524 24.601 1.00 92.25 116 GLN A C 1
ATOM 904 O O . GLN A 1 116 ? -11.708 -3.176 25.571 1.00 92.25 116 GLN A O 1
ATOM 909 N N . LYS A 1 117 ? -11.636 -1.230 24.443 1.00 91.25 117 LYS A N 1
ATOM 910 C CA . LYS A 1 117 ? -12.451 -0.467 25.405 1.00 91.25 117 LYS A CA 1
ATOM 911 C C .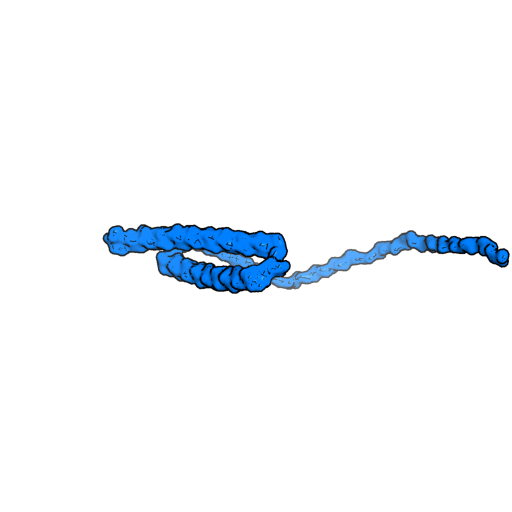 LYS A 1 117 ? -13.920 -0.882 25.355 1.00 91.25 117 LYS A C 1
ATOM 913 O O . LYS A 1 117 ? -14.548 -0.972 26.404 1.00 91.25 117 LYS A O 1
ATOM 918 N N . GLU A 1 118 ? -14.450 -1.157 24.163 1.00 87.06 118 GLU A N 1
ATOM 919 C CA . GLU A 1 118 ? -15.828 -1.635 23.972 1.00 87.06 118 GLU A CA 1
ATOM 920 C C . GLU A 1 118 ? -16.049 -3.022 24.597 1.00 87.06 118 GLU A C 1
ATOM 922 O O . GLU A 1 118 ? -17.087 -3.263 25.211 1.00 87.06 118 GLU A O 1
ATOM 927 N N . ILE A 1 119 ? -15.064 -3.925 24.492 1.00 89.38 119 ILE A N 1
ATOM 928 C CA . 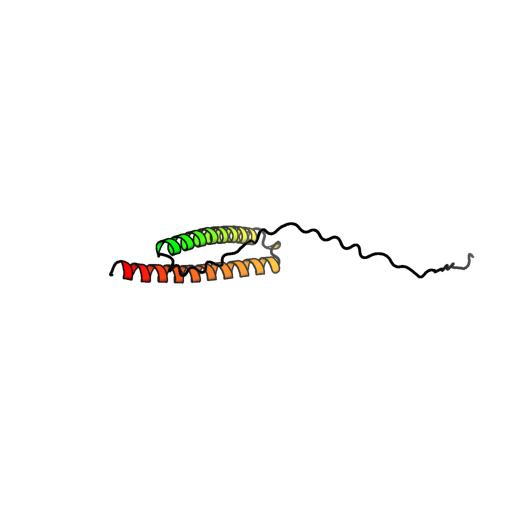ILE A 1 119 ? -15.140 -5.283 25.067 1.00 89.38 119 ILE A CA 1
ATOM 929 C C . ILE A 1 119 ? -14.708 -5.368 26.543 1.00 89.38 119 ILE A C 1
ATOM 931 O O . ILE A 1 119 ? -14.817 -6.439 27.139 1.00 89.38 119 ILE A O 1
ATOM 935 N N . GLY A 1 120 ? -14.235 -4.267 27.139 1.00 76.62 120 GLY A N 1
ATOM 936 C CA . GLY A 1 120 ? -13.924 -4.171 28.570 1.00 76.62 120 GLY A CA 1
ATOM 937 C C . GLY A 1 120 ? -12.666 -4.921 29.032 1.00 76.62 120 GLY A C 1
ATOM 938 O O . GLY A 1 120 ? -12.698 -5.521 30.109 1.00 76.62 120 GLY A O 1
ATOM 939 N N . TYR A 1 121 ? -11.589 -4.892 28.236 1.00 55.53 121 TYR A N 1
ATOM 940 C CA . TYR A 1 121 ? -10.282 -5.512 28.537 1.00 55.53 121 TYR A CA 1
ATOM 941 C C . TYR A 1 121 ? -9.181 -4.495 28.882 1.00 55.53 121 TYR A C 1
ATOM 943 O O . TYR A 1 121 ? -9.167 -3.402 28.274 1.00 55.53 121 TYR A O 1
#

Radius of gyration: 33.29 Å; chains: 1; bounding box: 63×55×100 Å

Foldseek 3Di:
DDDDDDDDDDDDDDDDDDDDDPDDDDDDDDDPPPPPPVPPPVPPPPLVNLVVVLVVLVVVLVVLVVVLVVLVVVCVVCVVPQDPVNVVVSVVSVVVSVVSVVVSVVSVVVSVVVVCVVVVD

Sequence (121 aa):
MSEHNPSPENEATGDKTDETSCEHMELEASTEDFETEDLEADEETSLGHEVLHLCDDFARFSDECAFLCDAYAAVVSEPACIGEMTASGLGLSSYKLKKQVEDFYYRIANIHARWQKEIGY

pLDDT: mean 76.27, std 22.57, range [36.75, 98.25]

Organism: NCBI:txid137584

Secondary structure (DSSP, 8-state):
----------------------------------------------HHHHHHHHHHHHHHHHHHHHHHHHHHHHHHH-GGG--HHHHHHHHHHHHHHHHHHHHHHHHHHHHHHHHHHHTT-